Protein AF-A0A368FAD7-F1 (afdb_monomer)

pLDDT: mean 86.1, std 11.93, range [38.19, 97.38]

InterPro domains:
  IPR004493 Leucyl-tRNA synthetase, class Ia, archaeal/eukaryotic cytosolic [PTHR45794] (1-150)
  IPR014729 Rossmann-like alpha/beta/alpha sandwich fold [G3DSA:3.40.50.620] (16-157)

Nearest PDB structures (foldseek):
  6lr6-assembly2_B  TM=9.461E-01  e=7.039E-13  Homo sapiens
  6lr6-assembly1_A  TM=9.571E-01  e=3.723E-12  Homo sapiens
  6kie-assembly1_A  TM=9.593E-01  e=4.232E-12  Homo sapiens
  1wkb-assembly1_A  TM=6.782E-01  e=6.701E-09  Pyrococcus horikoshii
  1wz2-assembly1_A  TM=7.911E-01  e=2.743E-08  Pyrococcus horikoshii OT3

Sequence (157 aa):
MVVGKYAAQKTTEVKKMIQTYPINEGLAKKYVEPEKKVISRSGDECVVALCDQWYVLFEFDFDLNYGEPEWKAEAKKALAQLNTYSDQVRRNFDATIDWLHEHVCSRSYGLGTKLPWDPQYLIESLSDSTIYNAYYTVAHLLQQGSLDGVVGPAGIS

Secondary structure (DSSP, 8-state):
--SGGGTTS-HHHHHHHHHHHHHHTTS-------SS--B-TTSPBP--------B---SSSS---TT-HHHHHHHHHHHHHS--SSHHHHHHHHHHHHH----B-EESSSSSPBPSS-TTSEEPTTTTTSSHHHHHHHHHHHTTT-SS----TT---

Mean predicted aligned error: 8.65 Å

Organism: Ancylostoma caninum (NCBI:txid29170)

Foldseek 3Di:
DPDDPQHPHDCVVCVVVVVVVCVVVVNDDDDDFDPDFDADPVRDTDTDDDDDFDWDDDDPDDDDWLQDPVVLVVVVVVLVVDDQVDPVSSVVSNVCSNVGTTGTQWDQDDDADADPVHRSTHGDDVRVPPPCVVVVVCCCQQAVPDPVTDGHVVNDD

Radius of gyration: 22.76 Å; Cα contacts (8 Å, |Δi|>4): 148; chains: 1; bounding box: 58×34×58 Å

Solvent-accessible surface area (backbone atoms only — not comparable to full-atom values): 9869 Å² total; per-residue (Å²): 72,88,63,73,101,53,44,82,40,59,61,86,74,42,53,62,58,64,54,48,50,37,42,74,71,69,76,43,77,94,80,72,68,63,97,58,95,43,70,45,97,89,68,46,78,62,75,65,77,95,71,95,72,50,54,58,64,65,74,98,62,94,78,38,43,55,55,35,68,70,60,41,49,52,54,50,57,53,52,74,73,52,86,60,95,41,71,69,54,46,52,51,50,54,54,48,52,71,68,38,43,83,47,77,28,50,35,82,76,82,83,70,54,57,38,92,91,48,70,77,27,28,41,31,77,82,62,71,63,74,61,54,73,63,50,62,79,47,39,62,38,40,20,61,77,48,90,88,65,44,74,16,87,67,72,53,127

Structure (mmCIF, N/CA/C/O backbone):
data_AF-A0A368FAD7-F1
#
_entry.id   AF-A0A368FAD7-F1
#
loop_
_atom_site.group_PDB
_atom_site.id
_atom_site.type_symbol
_atom_site.label_atom_id
_atom_site.label_alt_id
_atom_site.label_comp_id
_atom_site.label_asym_id
_atom_site.label_entity_id
_atom_site.label_seq_id
_atom_site.pdbx_PDB_ins_code
_atom_site.Cartn_x
_atom_site.Cartn_y
_atom_site.Cartn_z
_atom_site.occupancy
_atom_site.B_iso_or_equiv
_atom_site.auth_seq_id
_atom_site.auth_comp_id
_atom_site.auth_asym_id
_atom_site.auth_atom_id
_atom_site.pdbx_PDB_model_num
ATOM 1 N N . MET A 1 1 ? -29.307 2.840 25.576 1.00 75.31 1 MET A N 1
ATOM 2 C CA . MET A 1 1 ? -28.723 3.153 26.903 1.00 75.31 1 MET A CA 1
ATOM 3 C C . MET A 1 1 ? -29.828 3.274 27.944 1.00 75.31 1 MET A C 1
ATOM 5 O O . MET A 1 1 ? -30.883 3.796 27.606 1.00 75.31 1 MET A O 1
ATOM 9 N N . VAL A 1 2 ? -29.604 2.805 29.178 1.00 78.19 2 VAL A N 1
ATOM 10 C CA . VAL A 1 2 ? -30.660 2.706 30.217 1.00 78.19 2 VAL A CA 1
ATOM 11 C C . VAL A 1 2 ? -30.483 3.719 31.360 1.00 78.19 2 VAL A C 1
ATOM 13 O O . VAL A 1 2 ? -31.453 4.059 32.024 1.00 78.19 2 VAL A O 1
ATOM 16 N N . VAL A 1 3 ? -29.275 4.249 31.576 1.00 78.56 3 VAL A N 1
ATOM 17 C CA . VAL A 1 3 ? -28.955 5.102 32.735 1.00 78.56 3 VAL A CA 1
ATOM 18 C C . VAL A 1 3 ? -28.077 6.301 32.356 1.00 78.56 3 VAL A C 1
ATOM 20 O O . VAL A 1 3 ? -27.336 6.252 31.373 1.00 78.56 3 VAL A O 1
ATOM 23 N N . GLY A 1 4 ? -28.140 7.363 33.167 1.00 80.00 4 GLY A N 1
ATOM 24 C CA . GLY A 1 4 ? -27.256 8.533 33.092 1.00 80.00 4 GLY A CA 1
ATOM 25 C C . GLY A 1 4 ? -27.570 9.528 31.964 1.00 80.00 4 GLY A C 1
ATOM 26 O O . GLY A 1 4 ? -28.648 9.509 31.375 1.00 80.00 4 GLY A O 1
ATOM 27 N N . LYS A 1 5 ? -26.593 10.396 31.654 1.00 79.31 5 LYS A N 1
ATOM 28 C CA . LYS A 1 5 ? -26.681 11.508 30.676 1.00 79.31 5 LYS A CA 1
ATOM 29 C C . LYS A 1 5 ? -27.117 11.086 29.262 1.00 79.31 5 LYS A C 1
ATOM 31 O O . LYS A 1 5 ? -27.598 11.916 28.501 1.00 79.31 5 LYS A O 1
ATOM 36 N N . TYR A 1 6 ? -26.963 9.809 28.921 1.00 82.69 6 TYR A N 1
ATOM 37 C CA . TYR A 1 6 ? -27.260 9.253 27.599 1.00 82.69 6 TYR A CA 1
ATOM 38 C C . TYR A 1 6 ? -28.469 8.302 27.598 1.00 82.69 6 TYR A C 1
ATOM 40 O O . TYR A 1 6 ? -28.612 7.503 26.674 1.00 82.69 6 TYR A O 1
ATOM 48 N N . ALA A 1 7 ? -29.322 8.324 28.629 1.00 85.31 7 ALA A N 1
ATOM 49 C CA . ALA A 1 7 ? -30.516 7.479 28.699 1.00 85.31 7 ALA A CA 1
ATOM 50 C C . ALA A 1 7 ? -31.422 7.640 27.457 1.00 85.31 7 ALA A C 1
ATOM 52 O O . ALA A 1 7 ? -31.515 8.719 26.878 1.00 85.31 7 ALA A O 1
ATOM 53 N N . ALA A 1 8 ? -32.065 6.545 27.033 1.00 86.19 8 ALA A N 1
ATOM 54 C CA . ALA A 1 8 ? -32.926 6.448 25.843 1.00 86.19 8 ALA A CA 1
ATOM 55 C C . ALA A 1 8 ? -32.249 6.645 24.466 1.00 86.19 8 ALA A C 1
ATOM 57 O O . ALA A 1 8 ? -32.901 6.454 23.442 1.00 86.19 8 ALA A O 1
ATOM 58 N N . GLN A 1 9 ? -30.944 6.926 24.403 1.00 85.88 9 GLN A N 1
ATOM 59 C CA . GLN A 1 9 ? -30.210 7.025 23.133 1.00 85.88 9 GLN A CA 1
ATOM 60 C C . GLN A 1 9 ? -29.702 5.657 22.641 1.00 85.88 9 GLN A C 1
ATOM 62 O O . GLN A 1 9 ? -29.458 4.732 23.439 1.00 85.88 9 GLN A O 1
ATOM 67 N N . LYS A 1 10 ? -29.527 5.517 21.317 1.00 88.31 10 LYS A N 1
ATOM 68 C CA . LYS A 1 10 ? -29.000 4.293 20.693 1.00 88.31 10 LYS A CA 1
ATOM 69 C C . LYS A 1 10 ? -27.506 4.149 20.962 1.00 88.31 10 LYS A C 1
ATOM 71 O O . LYS A 1 10 ? -26.737 5.095 20.825 1.00 88.31 10 LYS A O 1
ATOM 76 N N . THR A 1 11 ? -27.070 2.929 21.275 1.00 85.00 11 THR A N 1
ATOM 77 C CA . THR A 1 11 ? -25.660 2.629 21.580 1.00 85.00 11 THR A CA 1
ATOM 78 C C . THR A 1 11 ? -24.713 3.028 20.444 1.00 85.00 11 THR A C 1
ATOM 80 O O . THR A 1 11 ? -23.622 3.520 20.709 1.00 85.00 11 THR A O 1
ATOM 83 N N . THR A 1 12 ? -25.128 2.873 19.184 1.00 85.56 12 THR A N 1
ATOM 84 C CA . THR A 1 12 ? -24.345 3.262 17.998 1.00 85.56 12 THR A CA 1
ATOM 85 C C . THR A 1 12 ? -24.050 4.759 17.932 1.00 85.56 12 THR A C 1
ATOM 87 O O . THR A 1 12 ? -22.976 5.141 17.481 1.00 85.56 12 THR A O 1
ATOM 90 N N . GLU A 1 13 ? -24.970 5.596 18.412 1.00 82.62 13 GLU A N 1
ATOM 91 C CA . GLU A 1 13 ? -24.833 7.058 18.417 1.00 82.62 13 GLU A CA 1
ATOM 92 C C . GLU A 1 13 ? -23.945 7.517 19.579 1.00 82.62 13 GLU A C 1
ATOM 94 O O . GLU A 1 13 ? -23.102 8.398 19.426 1.00 82.62 13 GLU A O 1
ATOM 99 N N . VAL A 1 14 ? -24.078 6.873 20.743 1.00 86.12 14 VAL A N 1
ATOM 100 C CA . VAL A 1 14 ? -23.418 7.329 21.975 1.00 86.12 14 VAL A CA 1
ATOM 101 C C . VAL A 1 14 ? -22.057 6.713 22.246 1.00 86.12 14 VAL A C 1
ATOM 103 O O . VAL A 1 14 ? -21.306 7.260 23.048 1.00 86.12 14 VAL A O 1
ATOM 106 N N . LYS A 1 15 ? -21.703 5.594 21.601 1.00 85.81 15 LYS A N 1
ATOM 107 C CA . LYS A 1 15 ? -20.459 4.862 21.893 1.00 85.81 15 LYS A CA 1
ATOM 108 C C . LYS A 1 15 ? -19.220 5.752 21.764 1.00 85.81 15 LYS A C 1
ATOM 110 O O . LYS A 1 15 ? -18.375 5.736 22.653 1.00 85.81 15 LYS A O 1
ATOM 115 N N . LYS A 1 16 ? -19.140 6.557 20.697 1.00 84.75 16 LYS A N 1
ATOM 116 C CA . LYS A 1 16 ? -18.039 7.517 20.504 1.00 84.75 16 LYS A CA 1
ATOM 117 C C . LYS A 1 16 ? -18.068 8.619 21.567 1.00 84.75 16 LYS A C 1
ATOM 119 O O . LYS A 1 16 ? -17.053 8.861 22.200 1.00 84.75 16 LYS A O 1
ATOM 124 N N . MET A 1 17 ? -19.233 9.211 21.842 1.00 84.38 17 MET A N 1
ATOM 125 C CA . MET A 1 17 ? -19.374 10.271 22.855 1.00 84.38 17 MET A CA 1
ATOM 126 C C . MET A 1 17 ? -18.966 9.807 24.265 1.00 84.38 17 MET A C 1
ATOM 128 O O . MET A 1 17 ? -18.279 10.528 24.986 1.00 84.38 17 MET A O 1
ATOM 132 N N . ILE A 1 18 ? -19.347 8.583 24.642 1.00 86.25 18 ILE A N 1
ATOM 133 C CA . ILE A 1 18 ? -18.990 7.961 25.925 1.00 86.25 18 ILE A CA 1
ATOM 134 C C . ILE A 1 18 ? -17.500 7.623 25.991 1.00 86.25 18 ILE A C 1
ATOM 136 O O . ILE A 1 18 ? -16.936 7.669 27.076 1.00 86.25 18 ILE A O 1
ATOM 140 N N . GLN A 1 19 ? -16.855 7.303 24.867 1.00 85.62 19 GLN A N 1
ATOM 141 C CA . GLN A 1 19 ? -15.408 7.090 24.814 1.00 85.62 19 GLN A CA 1
ATOM 142 C C . GLN A 1 19 ? -14.637 8.411 24.940 1.00 85.62 19 GLN A C 1
ATOM 144 O O . GLN A 1 19 ? -13.653 8.477 25.670 1.00 85.62 19 GLN A O 1
ATOM 149 N N . THR A 1 20 ? -15.077 9.465 24.248 1.00 87.75 20 THR A N 1
ATOM 150 C CA . THR A 1 20 ? -14.375 10.755 24.210 1.00 87.75 20 THR A CA 1
ATOM 151 C C . THR A 1 20 ? -14.474 11.516 25.531 1.00 87.75 20 THR A C 1
ATOM 153 O O . THR A 1 20 ? -13.495 12.124 25.949 1.00 87.75 20 THR A O 1
ATOM 156 N N . TYR A 1 21 ? -15.617 11.454 26.225 1.00 87.94 21 TYR A N 1
ATOM 157 C CA . TYR A 1 21 ? -15.817 12.140 27.509 1.00 87.94 21 TYR A CA 1
ATOM 158 C C . TYR A 1 21 ? -14.730 11.835 28.565 1.00 87.94 21 TYR A C 1
ATOM 160 O O . TYR A 1 21 ? -14.057 12.769 28.996 1.00 87.94 21 TYR A O 1
ATOM 168 N N . PRO A 1 22 ? -14.483 10.573 28.966 1.00 87.69 22 PRO A N 1
ATOM 169 C CA . PRO A 1 22 ? -13.470 10.263 29.966 1.00 87.69 22 PRO A CA 1
ATOM 170 C C . PRO A 1 22 ? -12.046 10.501 29.451 1.00 87.69 22 PRO A C 1
ATOM 172 O O . PRO A 1 22 ? -11.166 10.766 30.259 1.00 87.69 22 PRO A O 1
ATOM 175 N N . ILE A 1 23 ? -11.801 10.443 28.135 1.00 89.88 23 ILE A N 1
ATOM 176 C CA . ILE A 1 23 ? -10.495 10.811 27.565 1.00 89.88 23 ILE A CA 1
ATOM 177 C C . ILE A 1 23 ? -10.230 12.310 27.765 1.00 89.88 23 ILE A C 1
ATOM 179 O O . ILE A 1 23 ? -9.152 12.679 28.222 1.00 89.88 23 ILE A O 1
ATOM 183 N N . ASN A 1 24 ? -11.219 13.163 27.486 1.00 90.44 24 ASN A N 1
ATOM 184 C CA . ASN A 1 24 ? -11.092 14.617 27.625 1.00 90.44 24 ASN A CA 1
ATOM 185 C C . ASN A 1 24 ? -10.963 15.065 29.089 1.00 90.44 24 ASN A C 1
ATOM 187 O O . ASN A 1 24 ? -10.225 15.999 29.377 1.00 90.44 24 ASN A O 1
ATOM 191 N N . GLU A 1 25 ? -11.645 14.383 30.011 1.00 92.00 25 GLU A N 1
ATOM 192 C CA . GLU A 1 25 ? -11.561 14.638 31.459 1.00 92.00 25 GLU A CA 1
ATOM 193 C C . GLU A 1 25 ? -10.308 14.013 32.111 1.00 92.00 25 GLU A C 1
ATOM 195 O O . GLU A 1 25 ? -10.135 14.077 33.325 1.00 92.00 25 GLU A O 1
ATOM 200 N N . GLY A 1 26 ? -9.439 13.350 31.336 1.00 90.56 26 GLY A N 1
ATOM 201 C CA . GLY A 1 26 ? -8.244 12.673 31.854 1.00 90.56 26 GLY A CA 1
ATOM 202 C C . GLY A 1 26 ? -8.526 11.411 32.684 1.00 90.56 26 GLY A C 1
ATOM 203 O O . GLY A 1 26 ? -7.619 10.874 33.316 1.00 90.56 26 GLY A O 1
ATOM 204 N N . LEU A 1 27 ? -9.767 10.916 32.670 1.00 91.81 27 LEU A N 1
ATOM 205 C CA . LEU A 1 27 ? -10.227 9.717 33.381 1.00 91.81 27 LEU A CA 1
ATOM 206 C C . LEU A 1 27 ? -9.933 8.414 32.620 1.00 91.81 27 LEU A C 1
ATOM 208 O O . LEU A 1 27 ? -9.981 7.333 33.202 1.00 91.81 27 LEU A O 1
ATOM 212 N N . ALA A 1 28 ? -9.650 8.496 31.320 1.00 91.75 28 ALA A N 1
ATOM 213 C CA . ALA A 1 28 ? -9.291 7.362 30.477 1.00 91.75 28 ALA A CA 1
ATOM 214 C C . ALA A 1 28 ? -8.179 7.731 29.491 1.00 91.75 28 ALA A C 1
ATOM 216 O O . ALA A 1 28 ? -7.994 8.891 29.132 1.00 91.75 28 ALA A O 1
ATOM 217 N N . LYS A 1 29 ? -7.460 6.718 28.999 1.00 90.81 29 LYS A N 1
ATOM 218 C CA . LYS A 1 29 ? -6.498 6.858 27.901 1.00 90.81 29 LYS A CA 1
ATOM 219 C C . LYS A 1 29 ? -6.824 5.875 26.786 1.00 90.81 29 LYS A C 1
ATOM 221 O O . LYS A 1 29 ? -7.329 4.783 27.039 1.00 90.81 29 LYS A O 1
ATOM 226 N N . LYS A 1 30 ? -6.525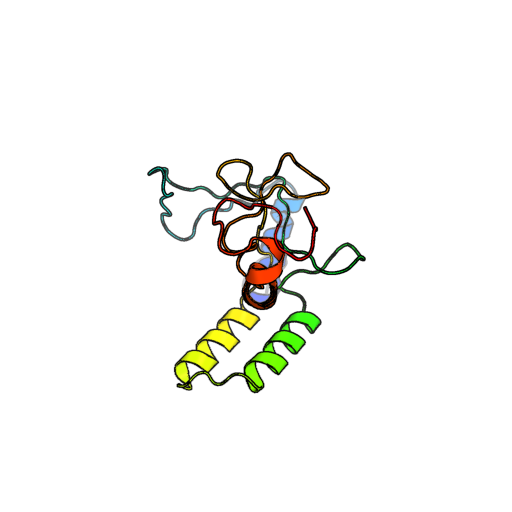 6.268 25.547 1.00 89.50 30 LYS A N 1
ATOM 227 C CA . LYS A 1 30 ? -6.614 5.369 24.396 1.00 89.50 30 LYS A CA 1
ATOM 228 C C . LYS A 1 30 ? -5.455 4.376 24.466 1.00 89.50 30 LYS A C 1
ATOM 230 O O . LYS A 1 30 ? -4.298 4.782 24.490 1.00 89.50 30 LYS A O 1
ATOM 235 N N . TYR A 1 31 ? -5.789 3.096 24.489 1.00 90.88 31 TYR A N 1
ATOM 236 C CA . TYR A 1 31 ? -4.852 1.990 24.351 1.00 90.88 31 TYR A CA 1
ATOM 237 C C . TYR A 1 31 ? -5.159 1.267 23.042 1.00 90.88 31 TYR A C 1
ATOM 239 O O . TYR A 1 31 ? -6.327 1.152 22.658 1.00 90.88 31 TYR A O 1
ATOM 247 N N . VAL A 1 32 ? -4.113 0.855 22.333 1.00 91.56 32 VAL A N 1
ATOM 248 C CA . VAL A 1 32 ? -4.218 0.174 21.044 1.00 91.56 32 VAL A CA 1
ATOM 249 C C . VAL A 1 32 ? -3.269 -1.013 21.073 1.00 91.56 32 VAL A C 1
ATOM 251 O O . VAL A 1 32 ? -2.120 -0.871 21.483 1.00 91.56 32 VAL A O 1
ATOM 254 N N . GLU A 1 33 ? -3.755 -2.167 20.632 1.00 91.94 33 GLU A N 1
ATOM 255 C CA . GLU A 1 33 ? -2.995 -3.411 20.558 1.00 91.94 33 GLU A CA 1
ATOM 256 C C . GLU A 1 33 ? -3.317 -4.158 19.259 1.00 91.94 33 GLU A C 1
ATOM 258 O O . GLU A 1 33 ? -4.367 -3.905 18.654 1.00 91.94 33 GLU A O 1
ATOM 263 N N . PRO A 1 34 ? -2.433 -5.059 18.802 1.00 90.31 34 PRO A N 1
ATOM 264 C CA . PRO A 1 34 ? -2.734 -5.921 17.668 1.00 90.31 34 PRO A CA 1
ATOM 265 C C . PRO A 1 34 ? -3.954 -6.804 17.965 1.00 90.31 34 PRO A C 1
ATOM 267 O O . PRO A 1 34 ? -4.032 -7.415 19.026 1.00 90.31 34 PRO A O 1
ATOM 270 N N . GLU A 1 35 ? -4.884 -6.934 17.012 1.00 88.25 35 GLU A N 1
ATOM 271 C CA . GLU A 1 35 ? -6.075 -7.794 17.172 1.00 88.25 35 GLU A CA 1
ATOM 272 C C . GLU A 1 35 ? -5.699 -9.265 17.430 1.00 88.25 35 GLU A C 1
ATOM 274 O O . GLU A 1 35 ? -6.411 -10.011 18.102 1.00 88.25 35 GLU A O 1
ATOM 279 N N . LYS A 1 36 ? -4.565 -9.694 16.872 1.00 91.19 36 LYS A N 1
ATOM 280 C CA . LYS A 1 36 ? -3.991 -11.031 17.019 1.00 91.19 36 LYS A CA 1
ATOM 281 C C . LYS A 1 36 ? -2.484 -10.905 17.167 1.00 91.19 36 LYS A C 1
ATOM 283 O O . LYS A 1 36 ? -1.902 -9.914 16.736 1.00 91.19 36 LYS A O 1
ATOM 288 N N . LYS A 1 37 ? -1.842 -11.939 17.711 1.00 92.94 37 LYS A N 1
ATOM 289 C CA . LYS A 1 37 ? -0.380 -12.017 17.782 1.00 92.94 37 LYS A CA 1
ATOM 290 C C . LYS A 1 37 ? 0.230 -11.910 16.381 1.00 92.94 37 LYS A C 1
ATOM 292 O O . LYS A 1 37 ? -0.045 -12.746 15.521 1.00 92.94 37 LYS A O 1
ATOM 297 N N . VAL A 1 38 ? 1.068 -10.896 16.180 1.00 91.94 38 VAL A N 1
ATOM 298 C CA . VAL A 1 38 ? 1.817 -10.662 14.940 1.00 91.94 38 VAL A CA 1
ATOM 299 C C . VAL A 1 38 ? 3.296 -10.875 15.238 1.00 91.94 38 VAL A C 1
ATOM 301 O O . VAL A 1 38 ? 3.823 -10.300 16.185 1.00 91.94 38 VAL A O 1
ATOM 304 N N . ILE A 1 39 ? 3.954 -11.719 14.447 1.00 94.06 39 ILE A N 1
ATOM 305 C CA . ILE A 1 39 ? 5.390 -11.994 14.560 1.00 94.06 39 ILE A CA 1
ATOM 306 C C . ILE A 1 39 ? 6.101 -11.389 13.353 1.00 94.06 39 ILE A C 1
ATOM 308 O O . ILE A 1 39 ? 5.690 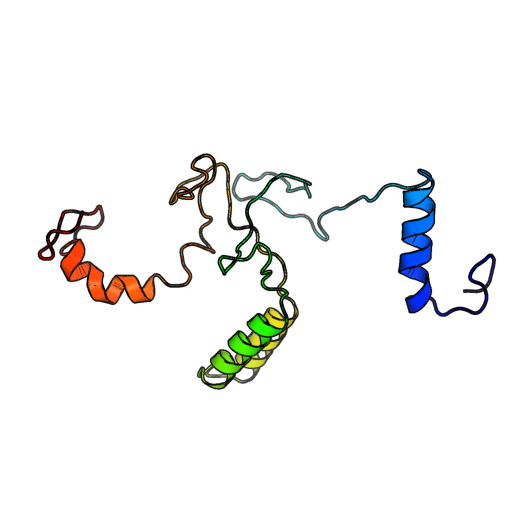-11.607 12.211 1.00 94.06 39 ILE A O 1
ATOM 312 N N . SER A 1 40 ? 7.158 -10.625 13.608 1.00 90.25 40 SER A N 1
ATOM 313 C CA . SER A 1 40 ? 7.990 -10.013 12.580 1.00 90.25 40 SER A CA 1
ATOM 314 C C . SER A 1 40 ? 8.878 -11.054 11.885 1.00 90.25 40 SER A C 1
ATOM 316 O O . SER A 1 40 ? 9.060 -12.181 12.347 1.00 90.25 40 SER A O 1
ATOM 318 N N . ARG A 1 41 ? 9.530 -10.652 10.789 1.00 87.56 41 ARG A N 1
ATOM 319 C CA . ARG A 1 41 ? 10.523 -11.502 10.114 1.00 87.56 41 ARG A CA 1
ATOM 320 C C . ARG A 1 41 ? 11.769 -11.779 10.972 1.00 87.56 41 ARG A C 1
ATOM 322 O O . ARG A 1 41 ? 12.419 -12.795 10.751 1.00 87.56 41 ARG A O 1
ATOM 329 N N . SER A 1 42 ? 12.102 -10.904 11.926 1.00 89.81 42 SER A N 1
ATOM 330 C CA . SER A 1 42 ? 13.198 -11.117 12.886 1.00 89.81 42 SER A CA 1
ATOM 331 C C . SER A 1 42 ? 12.822 -12.071 14.025 1.00 89.81 42 SER A C 1
ATOM 333 O O . SER A 1 42 ? 13.702 -12.479 14.774 1.00 89.81 42 SER A O 1
ATOM 335 N N . GLY A 1 43 ? 11.548 -12.471 14.131 1.00 90.69 43 GLY A N 1
ATOM 336 C CA . GLY A 1 43 ? 11.039 -13.317 15.214 1.00 90.69 43 GLY A CA 1
ATOM 337 C C . GLY A 1 43 ? 10.488 -12.535 16.409 1.00 90.69 43 GLY A C 1
ATOM 338 O O . GLY A 1 43 ? 10.058 -13.150 17.383 1.00 90.69 43 GLY A O 1
ATOM 339 N N . ASP A 1 44 ? 10.456 -11.204 16.328 1.00 91.75 44 ASP A N 1
ATOM 340 C CA . ASP A 1 44 ? 9.956 -10.340 17.398 1.00 91.75 44 ASP A CA 1
ATOM 341 C C . ASP A 1 44 ? 8.425 -10.273 17.390 1.00 91.75 44 ASP A C 1
ATOM 343 O O . ASP A 1 44 ? 7.788 -10.262 16.333 1.00 91.75 44 ASP A O 1
ATOM 347 N N . GLU A 1 45 ? 7.817 -10.192 18.572 1.00 94.25 45 GLU A N 1
ATOM 348 C CA . GLU A 1 45 ? 6.380 -9.950 18.704 1.00 94.25 45 GLU A CA 1
ATOM 349 C C . GLU A 1 45 ? 6.073 -8.468 18.468 1.00 94.25 45 GLU A C 1
ATOM 351 O O . GLU A 1 45 ? 6.590 -7.589 19.158 1.00 94.25 45 GLU A O 1
ATOM 356 N N . CYS A 1 46 ? 5.254 -8.184 17.457 1.00 92.69 46 CYS A N 1
ATOM 357 C CA . CYS A 1 46 ? 4.930 -6.820 17.072 1.00 92.69 46 CYS A CA 1
ATOM 358 C C . CYS A 1 46 ? 3.950 -6.175 18.057 1.00 92.69 46 CYS A C 1
ATOM 360 O O . CYS A 1 46 ? 3.021 -6.811 18.552 1.00 92.69 46 CYS A O 1
ATOM 362 N N . VAL A 1 47 ? 4.120 -4.870 18.257 1.00 92.62 47 VAL A N 1
ATOM 363 C CA . VAL A 1 47 ? 3.238 -4.012 19.055 1.00 92.62 47 VAL A CA 1
ATOM 364 C C . VAL A 1 47 ? 2.734 -2.851 18.201 1.00 92.62 47 VAL A C 1
ATOM 366 O O . VAL A 1 47 ? 3.328 -2.528 17.172 1.00 92.62 47 VAL A O 1
ATOM 369 N N . VAL A 1 48 ? 1.648 -2.206 18.625 1.00 89.81 48 VAL A N 1
ATOM 370 C CA . VAL A 1 48 ? 1.193 -0.959 17.997 1.00 89.81 48 VAL A CA 1
ATOM 371 C C . VAL A 1 48 ? 1.956 0.203 18.620 1.00 89.81 48 VAL A C 1
ATOM 373 O O . VAL A 1 48 ? 1.959 0.363 19.839 1.00 89.81 48 VAL A O 1
ATOM 376 N N . ALA A 1 49 ? 2.590 1.018 17.783 1.00 87.38 49 ALA A N 1
ATOM 377 C CA . ALA A 1 49 ? 3.332 2.195 18.209 1.00 87.38 49 ALA A CA 1
ATOM 378 C C . ALA A 1 49 ? 2.783 3.448 17.519 1.00 87.38 49 ALA A C 1
ATOM 380 O O . ALA A 1 49 ? 2.393 3.404 16.354 1.00 87.38 49 ALA A O 1
ATOM 381 N N . LEU A 1 50 ? 2.751 4.560 18.254 1.00 86.06 50 LEU A N 1
ATOM 382 C CA . LEU A 1 50 ? 2.496 5.883 17.695 1.00 86.06 50 LEU A CA 1
ATOM 383 C C . LEU A 1 50 ? 3.855 6.518 17.394 1.00 86.06 50 LEU A C 1
ATOM 385 O O . LEU A 1 50 ? 4.553 6.937 18.316 1.00 86.06 50 LEU A O 1
ATOM 389 N N . CYS A 1 51 ? 4.238 6.524 16.121 1.00 84.06 51 CYS A N 1
ATOM 390 C CA . CYS A 1 51 ? 5.537 6.997 15.653 1.00 84.06 51 CYS A CA 1
ATOM 391 C C . CYS A 1 51 ? 5.363 7.942 14.466 1.00 84.06 51 CYS A C 1
ATOM 393 O O . CYS A 1 51 ? 4.403 7.807 13.706 1.00 84.06 51 CYS A O 1
ATOM 395 N N . ASP A 1 52 ? 6.329 8.839 14.281 1.00 81.94 52 ASP A N 1
ATOM 396 C CA . ASP A 1 52 ? 6.416 9.662 13.077 1.00 81.94 52 ASP A CA 1
ATOM 397 C C . ASP A 1 52 ? 6.767 8.767 11.884 1.00 81.94 52 ASP A C 1
ATOM 399 O O . ASP A 1 52 ? 7.753 8.026 11.915 1.00 81.94 52 ASP A O 1
ATOM 403 N N . GLN A 1 53 ? 5.918 8.784 10.858 1.00 78.38 53 GLN A N 1
ATOM 404 C CA . GLN A 1 53 ? 6.052 7.957 9.662 1.00 78.38 53 GLN A CA 1
ATOM 405 C C . GLN A 1 53 ? 5.503 8.705 8.449 1.00 78.38 53 GLN A C 1
ATOM 407 O O . GLN A 1 53 ? 4.536 9.458 8.565 1.00 78.38 53 GLN A O 1
ATOM 412 N N . TRP A 1 54 ? 6.102 8.467 7.282 1.00 81.19 54 TRP A N 1
ATOM 413 C CA . TRP A 1 54 ? 5.523 8.880 6.012 1.00 81.19 54 TRP A CA 1
ATOM 414 C C . TRP A 1 54 ? 4.525 7.831 5.528 1.00 81.19 54 TRP A C 1
ATOM 416 O O . TRP A 1 54 ? 4.768 6.618 5.572 1.00 81.19 54 TRP A O 1
ATOM 426 N N . TYR A 1 55 ? 3.406 8.330 5.029 1.00 76.44 55 TYR A N 1
ATOM 427 C CA . TYR A 1 55 ? 2.344 7.552 4.412 1.00 76.44 55 TYR A CA 1
ATOM 428 C C . TYR A 1 55 ? 2.360 7.822 2.908 1.00 76.44 55 TYR A C 1
ATOM 430 O O . TYR A 1 55 ? 2.899 8.838 2.462 1.00 76.44 55 TYR A O 1
ATOM 438 N N . VAL A 1 56 ? 1.804 6.912 2.109 1.00 62.38 56 VAL A N 1
ATOM 439 C CA . VAL A 1 56 ? 1.586 7.211 0.687 1.00 62.38 56 VAL A CA 1
ATOM 440 C C . VAL A 1 56 ? 0.597 8.373 0.598 1.00 62.38 56 VAL A C 1
ATOM 442 O O . VAL A 1 56 ? -0.545 8.226 1.022 1.00 62.38 56 VAL A O 1
ATOM 445 N N . LEU A 1 57 ? 1.061 9.499 0.053 1.00 54.38 57 LEU A N 1
ATOM 446 C CA . LEU A 1 57 ? 0.288 10.701 -0.256 1.00 54.38 57 LEU A CA 1
ATOM 447 C C . LEU A 1 57 ? 0.500 11.023 -1.742 1.00 54.38 57 LEU A C 1
ATOM 449 O O . LEU A 1 57 ? 1.623 10.894 -2.236 1.00 54.38 57 LEU A O 1
ATOM 453 N N . PHE A 1 58 ? -0.546 11.432 -2.461 1.00 44.19 58 PHE A N 1
ATOM 454 C CA . PHE A 1 58 ? -0.439 11.892 -3.851 1.00 44.19 58 PHE A CA 1
ATOM 455 C C . PHE A 1 58 ? -1.097 13.270 -4.015 1.00 44.19 58 PHE A C 1
ATOM 457 O O . PHE A 1 58 ? -2.180 13.490 -3.496 1.00 44.19 58 PHE A O 1
ATOM 464 N N . GLU A 1 59 ? -0.428 14.134 -4.787 1.00 38.19 59 GLU A N 1
ATOM 465 C CA . GLU A 1 59 ? -0.644 15.577 -5.025 1.00 38.19 59 GLU A CA 1
ATOM 466 C C . GLU A 1 59 ? 0.059 16.576 -4.085 1.00 38.19 59 GLU A C 1
ATOM 468 O O . GLU A 1 59 ? 0.394 16.303 -2.938 1.00 38.19 59 GLU A O 1
ATOM 473 N N . PHE A 1 60 ? 0.344 17.748 -4.671 1.00 44.31 60 PHE A N 1
ATOM 474 C CA . PHE A 1 60 ? 1.071 18.901 -4.120 1.00 44.31 60 PHE A CA 1
ATOM 475 C C . PHE A 1 60 ? 0.305 19.634 -2.998 1.00 44.31 60 PHE A C 1
ATOM 477 O O . PHE A 1 60 ? 0.845 20.579 -2.425 1.00 44.31 60 PHE A O 1
ATOM 484 N N . ASP A 1 61 ? -0.912 19.186 -2.675 1.00 39.09 61 ASP A N 1
ATOM 485 C CA . ASP A 1 61 ? -1.717 19.638 -1.542 1.00 39.09 61 ASP A CA 1
ATOM 486 C C . ASP A 1 61 ? -1.832 18.510 -0.502 1.00 39.09 61 ASP A C 1
ATOM 488 O O . ASP A 1 61 ? -2.602 17.567 -0.631 1.00 39.09 61 ASP A O 1
ATOM 492 N N . PHE A 1 62 ? -0.962 18.647 0.495 1.00 40.81 62 PHE A N 1
ATOM 493 C CA . PHE A 1 62 ? -0.815 18.083 1.843 1.00 40.81 62 PHE A CA 1
ATOM 494 C C . PHE A 1 62 ? -1.671 16.923 2.411 1.00 40.81 62 PHE A C 1
ATOM 496 O O . PHE A 1 62 ? -1.252 16.422 3.442 1.00 40.81 62 PHE A O 1
ATOM 503 N N . ASP A 1 63 ? -2.761 16.413 1.837 1.00 41.38 63 ASP A N 1
ATOM 504 C CA . ASP A 1 63 ? -3.545 15.340 2.482 1.00 41.38 63 ASP A CA 1
ATOM 505 C C . ASP A 1 63 ? -4.301 14.463 1.462 1.00 41.38 63 ASP A C 1
ATOM 507 O O . ASP A 1 63 ? -5.418 14.783 1.063 1.00 41.38 63 ASP A O 1
ATOM 511 N N . LEU A 1 64 ? -3.730 13.317 1.055 1.00 50.28 64 LEU A N 1
ATOM 512 C CA . LEU A 1 64 ? -4.459 12.301 0.279 1.00 50.28 64 LEU A CA 1
ATOM 513 C C . LEU A 1 64 ? -4.137 10.886 0.768 1.00 50.28 64 LEU A C 1
ATOM 515 O O . LEU A 1 64 ? -3.076 10.320 0.532 1.00 50.28 64 LEU A O 1
ATOM 519 N N . ASN A 1 65 ? -5.100 10.330 1.485 1.00 59.53 65 ASN A N 1
ATOM 520 C CA . ASN A 1 65 ? -5.129 9.007 2.086 1.00 59.53 65 ASN A CA 1
ATOM 521 C C . ASN A 1 65 ? -5.691 8.000 1.059 1.00 59.53 65 ASN A C 1
ATOM 523 O O . ASN A 1 65 ? -6.620 8.347 0.335 1.00 59.53 65 ASN A O 1
ATOM 527 N N . TYR A 1 66 ? -5.259 6.729 1.007 1.00 62.53 66 TYR A N 1
ATOM 528 C CA . TYR A 1 66 ? -6.012 5.720 0.224 1.00 62.53 66 TYR A CA 1
ATOM 529 C C . TYR A 1 66 ? -7.480 5.599 0.688 1.00 62.53 66 TYR A C 1
ATOM 531 O O . TYR A 1 66 ? -8.310 5.031 -0.019 1.00 62.53 66 TYR A O 1
ATOM 539 N N . GLY A 1 67 ? -7.801 6.150 1.862 1.00 67.31 67 GLY A N 1
ATOM 540 C CA . GLY A 1 67 ? -9.139 6.402 2.380 1.00 67.31 67 GLY A CA 1
ATOM 541 C C . GLY A 1 67 ? -9.981 7.434 1.613 1.00 67.31 67 GLY A C 1
ATOM 542 O O . GLY A 1 67 ? -11.196 7.434 1.812 1.00 67.31 67 GLY A O 1
ATOM 543 N N . GLU A 1 68 ? -9.389 8.269 0.753 1.00 79.00 68 GLU A N 1
ATOM 544 C CA . GLU A 1 68 ? -10.076 9.379 0.087 1.00 79.00 68 GLU A CA 1
ATOM 545 C C . GLU A 1 68 ? -11.152 8.899 -0.900 1.00 79.00 68 GLU A C 1
ATOM 547 O O . GLU A 1 68 ? -10.869 8.075 -1.782 1.00 79.00 68 GLU A O 1
ATOM 552 N N . PRO A 1 69 ? -12.395 9.411 -0.802 1.00 84.94 69 PRO A N 1
ATOM 553 C CA . PRO A 1 69 ? -13.500 8.947 -1.637 1.00 84.94 69 PRO A CA 1
ATOM 554 C C . PRO A 1 69 ? -13.259 9.123 -3.139 1.00 84.94 69 PRO A C 1
ATOM 556 O O . PRO A 1 69 ? -13.647 8.257 -3.925 1.00 84.94 69 PRO A O 1
ATOM 559 N N . GLU A 1 70 ? -12.620 10.224 -3.541 1.00 87.94 70 GLU A N 1
ATOM 560 C CA . GLU A 1 70 ? -12.346 10.534 -4.949 1.00 87.94 70 GLU A CA 1
ATOM 561 C C . GLU A 1 70 ? -11.346 9.541 -5.548 1.00 87.94 70 GLU A C 1
ATOM 563 O O . GLU A 1 70 ? -11.588 8.970 -6.613 1.00 87.94 70 GLU A O 1
ATOM 568 N N . TRP A 1 71 ? -10.277 9.231 -4.811 1.00 84.44 71 TRP A N 1
ATOM 569 C CA . TRP A 1 71 ? -9.279 8.256 -5.241 1.00 84.44 71 TRP A CA 1
ATOM 570 C C . TRP A 1 71 ? -9.848 6.838 -5.310 1.00 84.44 71 TRP A C 1
ATOM 572 O O . TRP A 1 71 ? -9.644 6.120 -6.292 1.00 84.44 71 TRP A O 1
ATOM 582 N N . LYS A 1 72 ? -10.639 6.441 -4.305 1.00 89.44 72 LYS A N 1
ATOM 583 C CA . LYS A 1 72 ? -11.357 5.158 -4.333 1.00 89.44 72 LYS A CA 1
ATOM 584 C C . LYS A 1 72 ? -12.288 5.061 -5.539 1.00 89.44 72 LYS A C 1
ATOM 586 O O . LYS A 1 72 ? -12.411 3.984 -6.123 1.00 89.44 72 LYS A O 1
ATOM 591 N N . ALA A 1 73 ? -12.926 6.162 -5.939 1.00 92.12 73 ALA A N 1
ATOM 592 C CA . ALA A 1 73 ? -13.774 6.187 -7.124 1.00 92.12 73 ALA A CA 1
ATOM 593 C C . ALA A 1 73 ? -12.967 5.955 -8.414 1.00 92.12 73 ALA A C 1
ATOM 595 O O . ALA A 1 73 ? -13.382 5.141 -9.241 1.00 92.12 73 ALA A O 1
ATOM 596 N N . GLU A 1 74 ? -11.803 6.592 -8.573 1.00 93.69 74 GLU A N 1
ATOM 597 C CA . GLU A 1 74 ? -10.912 6.352 -9.719 1.00 93.69 74 GLU A CA 1
ATOM 598 C C . GLU A 1 74 ? -10.366 4.916 -9.742 1.00 93.69 74 GLU A C 1
ATOM 600 O O . GLU A 1 74 ? -10.416 4.244 -10.776 1.00 93.69 74 GLU A O 1
ATOM 605 N N . ALA A 1 75 ? -9.953 4.381 -8.590 1.00 93.62 75 ALA A N 1
ATOM 606 C CA . ALA A 1 75 ? -9.525 2.988 -8.473 1.00 93.62 75 ALA A CA 1
ATOM 607 C C . ALA A 1 75 ? -10.640 2.006 -8.881 1.00 93.62 75 ALA A C 1
ATOM 609 O O . ALA A 1 75 ? -10.390 1.040 -9.607 1.00 93.62 75 ALA A O 1
ATOM 610 N N . LYS A 1 76 ? -11.895 2.274 -8.492 1.00 94.88 76 LYS A N 1
ATOM 611 C CA . LYS A 1 76 ? -13.057 1.472 -8.912 1.00 94.88 76 LYS A CA 1
ATOM 612 C C . LYS A 1 76 ? -13.354 1.595 -10.407 1.00 94.88 76 LYS A C 1
ATOM 614 O O . LYS A 1 76 ? -13.707 0.594 -11.034 1.00 94.88 76 LYS A O 1
ATOM 619 N N . LYS A 1 77 ? -13.169 2.775 -11.013 1.00 96.69 77 LYS A N 1
ATOM 620 C CA . LYS A 1 77 ? -13.276 2.949 -12.476 1.00 96.69 77 LYS A CA 1
ATOM 621 C C . LYS A 1 77 ? -12.232 2.114 -13.218 1.00 96.69 77 LYS A C 1
ATOM 623 O O . LYS A 1 77 ? -12.570 1.483 -14.220 1.00 96.69 77 LYS A O 1
ATOM 628 N N . ALA A 1 78 ? -10.996 2.069 -12.722 1.00 96.44 78 ALA A N 1
ATOM 629 C CA . ALA A 1 78 ? -9.948 1.219 -13.282 1.00 96.44 78 ALA A CA 1
ATOM 630 C C . ALA A 1 78 ? -10.269 -0.276 -13.098 1.00 96.44 78 ALA A C 1
ATOM 632 O O . ALA A 1 78 ? -10.185 -1.052 -14.052 1.00 96.44 78 ALA A O 1
ATOM 633 N N . LEU A 1 79 ? -10.729 -0.682 -11.906 1.00 96.12 79 LEU A N 1
ATOM 634 C CA . LEU A 1 79 ? -11.145 -2.061 -11.630 1.00 96.12 79 LEU A CA 1
ATOM 635 C C . LEU A 1 79 ? -12.280 -2.514 -12.559 1.00 96.12 79 LEU A C 1
ATOM 637 O O . LEU A 1 79 ? -12.273 -3.657 -13.016 1.00 96.12 79 LEU A O 1
ATOM 641 N N . ALA A 1 80 ? -13.232 -1.638 -12.889 1.00 96.19 80 ALA A N 1
ATOM 642 C CA . ALA A 1 80 ? -14.323 -1.949 -13.815 1.00 96.19 80 ALA A CA 1
ATOM 643 C C . ALA A 1 80 ? -13.825 -2.361 -15.215 1.00 96.19 80 ALA A C 1
ATOM 645 O O . ALA A 1 80 ? -14.464 -3.182 -15.870 1.00 96.19 80 ALA A O 1
ATOM 646 N N . GLN A 1 81 ? -12.670 -1.847 -15.646 1.00 97.38 81 GLN A N 1
ATOM 647 C CA . GLN A 1 81 ? -12.049 -2.168 -16.937 1.00 97.38 81 GLN A CA 1
ATOM 648 C C . GLN A 1 81 ? -11.100 -3.375 -16.862 1.00 97.38 81 GLN A C 1
ATOM 650 O O . GLN A 1 81 ? -10.794 -3.993 -17.880 1.00 97.38 81 GLN A O 1
ATOM 655 N N . LEU A 1 82 ? -10.635 -3.730 -15.662 1.00 97.12 82 LEU A N 1
ATOM 656 C CA . LEU A 1 82 ? -9.715 -4.840 -15.443 1.00 97.12 82 LEU A CA 1
ATOM 657 C C . LEU A 1 82 ? -10.420 -6.190 -15.628 1.00 97.12 8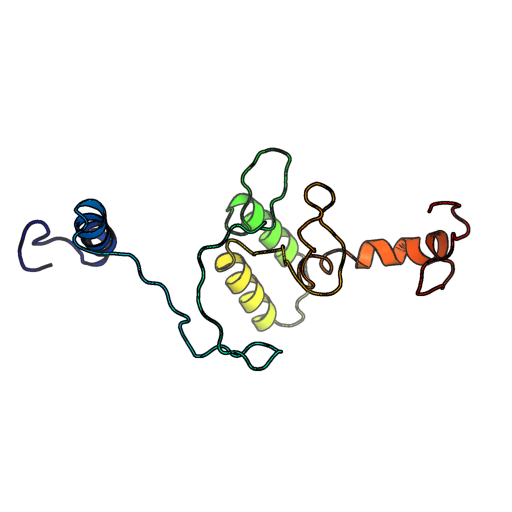2 LEU A C 1
ATOM 659 O O . LEU A 1 82 ? -11.488 -6.422 -15.063 1.00 97.12 82 LEU A O 1
ATOM 663 N N . ASN A 1 83 ? -9.800 -7.127 -16.348 1.00 97.00 83 ASN A N 1
ATOM 664 C CA . ASN A 1 83 ? -10.257 -8.517 -16.385 1.00 97.00 83 ASN A CA 1
ATOM 665 C C . ASN A 1 83 ? -9.707 -9.298 -15.180 1.00 97.00 83 ASN A C 1
ATOM 667 O O . ASN A 1 83 ? -8.510 -9.562 -15.097 1.00 97.00 83 ASN A O 1
ATOM 671 N N . THR A 1 84 ? -10.589 -9.695 -14.261 1.00 96.94 84 THR A N 1
ATOM 672 C CA . THR A 1 84 ? -10.231 -10.427 -13.035 1.00 96.94 84 THR A CA 1
ATOM 673 C C . THR A 1 84 ? -10.313 -11.946 -1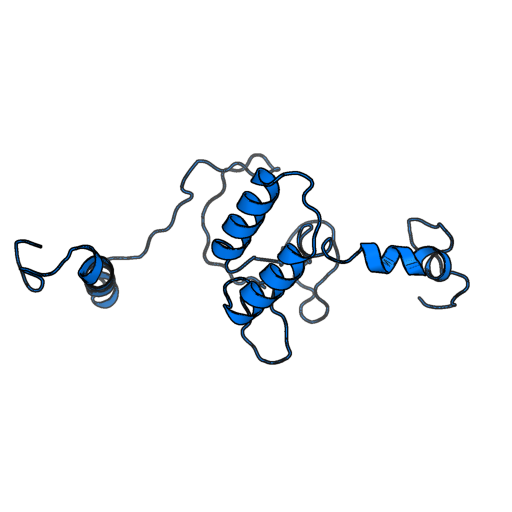3.178 1.00 96.94 84 THR A C 1
ATOM 675 O O . THR A 1 84 ? -10.021 -12.650 -12.214 1.00 96.94 84 THR A O 1
ATOM 678 N N . TYR A 1 85 ? -10.743 -12.465 -14.338 1.00 96.31 85 TYR A N 1
ATOM 679 C CA . TYR A 1 85 ? -10.950 -13.893 -14.647 1.00 96.31 85 TYR A CA 1
ATOM 680 C C . TYR A 1 85 ? -11.940 -14.658 -13.739 1.00 96.31 85 TYR A C 1
ATOM 682 O O . TYR A 1 85 ? -12.309 -15.788 -14.047 1.00 96.31 85 TYR A O 1
ATOM 690 N N . SER A 1 86 ? -12.398 -14.060 -12.637 1.00 96.75 86 SER A N 1
ATOM 691 C CA . SER A 1 86 ? -13.417 -14.580 -11.727 1.00 96.75 86 SER A CA 1
ATOM 692 C C . SER A 1 86 ? -14.110 -13.435 -10.988 1.00 96.75 86 SER A C 1
ATOM 694 O O . SER A 1 86 ? -13.467 -12.466 -10.561 1.00 96.75 86 SER A O 1
ATOM 696 N N . ASP A 1 87 ? -15.419 -13.574 -10.782 1.00 95.94 87 ASP A N 1
ATOM 697 C CA . ASP A 1 87 ? -16.226 -12.616 -10.020 1.00 95.94 87 ASP A CA 1
ATOM 698 C C . ASP A 1 87 ? -15.806 -12.553 -8.550 1.00 95.94 87 ASP A C 1
ATOM 700 O O . ASP A 1 87 ? -15.881 -11.496 -7.924 1.00 95.94 87 ASP A O 1
ATOM 704 N N . GLN A 1 88 ? -15.322 -13.667 -7.991 1.00 97.12 88 GLN A N 1
ATOM 705 C CA . GLN A 1 88 ? -14.857 -13.695 -6.606 1.00 97.12 88 GLN A CA 1
ATOM 706 C C . GLN A 1 88 ? -13.639 -12.784 -6.410 1.00 97.12 88 GLN A C 1
ATOM 708 O O . GLN A 1 88 ? -13.556 -12.069 -5.415 1.00 97.12 88 GLN A O 1
ATOM 713 N N . VAL A 1 89 ? -12.715 -12.776 -7.375 1.00 96.81 89 VAL A N 1
ATOM 714 C CA . VAL A 1 89 ? -11.522 -11.918 -7.337 1.00 96.81 89 VAL A CA 1
ATOM 715 C C . VAL A 1 89 ? -11.921 -10.448 -7.442 1.00 96.81 89 VAL A C 1
ATOM 717 O O . VAL A 1 89 ? -11.416 -9.627 -6.681 1.00 96.81 89 VAL A O 1
ATOM 720 N N . ARG A 1 90 ? -12.884 -10.118 -8.313 1.00 97.12 90 ARG A N 1
ATOM 721 C CA . ARG A 1 90 ? -13.417 -8.752 -8.431 1.00 97.12 90 ARG A CA 1
ATOM 722 C C . ARG A 1 90 ? -14.021 -8.260 -7.117 1.00 97.12 90 ARG A C 1
ATOM 724 O O . ARG A 1 90 ? -13.664 -7.180 -6.663 1.00 97.12 90 ARG A O 1
ATOM 731 N N . ARG A 1 91 ? -14.864 -9.075 -6.474 1.00 96.81 91 ARG A N 1
ATOM 732 C CA . ARG A 1 91 ? -15.470 -8.739 -5.172 1.00 96.81 91 ARG A CA 1
ATOM 733 C C . ARG A 1 91 ? -14.424 -8.521 -4.082 1.00 96.81 91 ARG A C 1
ATOM 735 O O . ARG A 1 91 ? -14.598 -7.634 -3.254 1.00 96.81 91 ARG A O 1
ATOM 742 N N . ASN A 1 92 ? -13.350 -9.313 -4.083 1.00 97.31 92 ASN A N 1
ATOM 743 C CA . ASN A 1 92 ? -12.255 -9.129 -3.136 1.00 97.31 92 ASN A CA 1
ATOM 744 C C . ASN A 1 92 ? -11.548 -7.783 -3.358 1.00 97.31 92 ASN A C 1
ATOM 746 O O . ASN A 1 92 ? -11.321 -7.074 -2.385 1.00 97.31 92 ASN A O 1
ATOM 750 N N . PHE A 1 93 ? -11.263 -7.399 -4.609 1.00 96.75 93 PHE A N 1
ATOM 751 C CA . PHE A 1 93 ? -10.696 -6.079 -4.910 1.00 96.75 93 PHE A CA 1
ATOM 752 C C . PHE A 1 93 ? -11.613 -4.939 -4.461 1.00 96.75 93 PHE A C 1
ATOM 754 O O . PHE A 1 93 ? -11.139 -4.031 -3.786 1.00 96.75 93 PHE A O 1
ATOM 761 N N . ASP A 1 94 ? -12.910 -5.002 -4.776 1.00 95.00 94 ASP A N 1
ATOM 762 C CA . ASP A 1 94 ? -13.879 -3.985 -4.343 1.00 95.00 94 ASP A CA 1
ATOM 763 C C . ASP A 1 94 ? -13.895 -3.834 -2.814 1.00 95.00 94 ASP A C 1
ATOM 765 O O . ASP A 1 94 ? -13.790 -2.721 -2.297 1.00 95.00 94 ASP A O 1
ATOM 769 N N . ALA A 1 95 ? -13.951 -4.954 -2.085 1.00 95.19 95 ALA A N 1
ATOM 770 C CA . ALA A 1 95 ? -13.929 -4.950 -0.626 1.00 95.19 95 ALA A CA 1
ATOM 771 C C . ALA A 1 95 ? -12.620 -4.374 -0.063 1.00 95.19 95 ALA A C 1
ATOM 773 O O . ALA A 1 95 ? -12.647 -3.627 0.915 1.00 95.19 95 ALA A O 1
ATOM 774 N N . THR A 1 96 ? -11.476 -4.693 -0.678 1.00 93.38 96 THR A N 1
ATOM 775 C CA . THR A 1 96 ? -10.177 -4.145 -0.277 1.00 93.38 96 THR A CA 1
ATOM 776 C C . THR A 1 96 ? -10.089 -2.646 -0.546 1.00 93.38 96 THR A C 1
ATOM 778 O O . THR A 1 96 ? -9.635 -1.930 0.336 1.00 93.38 96 THR A O 1
ATOM 781 N N . ILE A 1 97 ? -10.555 -2.151 -1.700 1.00 92.06 97 ILE A N 1
ATOM 782 C CA . ILE A 1 97 ? -10.567 -0.710 -2.011 1.00 92.06 97 ILE A CA 1
ATOM 783 C C . ILE A 1 97 ? -11.416 0.051 -0.988 1.00 92.06 97 ILE A C 1
ATOM 785 O O . ILE A 1 97 ? -11.006 1.104 -0.503 1.00 92.06 97 ILE A O 1
ATOM 789 N N . ASP A 1 98 ? -12.577 -0.488 -0.610 1.00 89.81 98 ASP A N 1
ATOM 790 C CA . ASP A 1 98 ? -13.436 0.148 0.391 1.00 89.81 98 ASP A CA 1
ATOM 791 C C . ASP A 1 98 ? -12.809 0.149 1.789 1.00 89.81 98 ASP A C 1
ATOM 793 O O . ASP A 1 98 ? -12.912 1.153 2.498 1.00 89.81 98 ASP A O 1
ATOM 797 N N . TRP A 1 99 ? -12.119 -0.931 2.160 1.00 88.06 99 TRP A N 1
ATOM 798 C CA . TRP A 1 99 ? -11.445 -1.075 3.451 1.00 88.06 99 TRP A CA 1
ATOM 799 C C 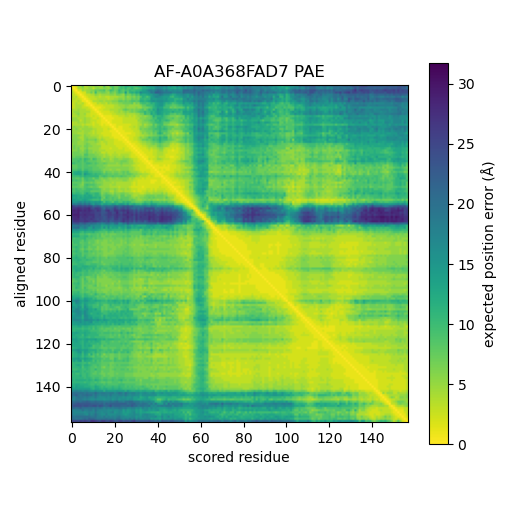. TRP A 1 99 ? -10.128 -0.292 3.561 1.00 88.06 99 TRP A C 1
ATOM 801 O O . TRP A 1 99 ? -9.709 0.028 4.671 1.00 88.06 99 TRP A O 1
ATOM 811 N N . LEU A 1 100 ? -9.463 0.014 2.444 1.00 83.38 100 LEU A N 1
ATOM 812 C CA . LEU A 1 100 ? -8.142 0.639 2.461 1.00 83.38 100 LEU A CA 1
ATOM 813 C C . LEU A 1 100 ? -8.202 2.064 3.040 1.00 83.38 100 LEU A C 1
ATOM 815 O O . LEU A 1 100 ? -9.087 2.856 2.707 1.00 83.38 100 LEU A O 1
ATOM 819 N N . HIS A 1 101 ? -7.250 2.371 3.913 1.00 79.44 101 HIS A N 1
ATOM 820 C CA . HIS A 1 101 ? -7.050 3.664 4.572 1.00 79.44 101 HIS A CA 1
ATOM 821 C C . HIS A 1 101 ? -5.555 4.013 4.516 1.00 79.44 101 HIS A C 1
ATOM 823 O O . HIS A 1 101 ? -4.876 3.611 3.572 1.00 79.44 101 HIS A O 1
ATOM 829 N N . GLU A 1 102 ? -5.013 4.726 5.502 1.00 77.62 102 GLU A N 1
ATOM 830 C CA . GLU A 1 102 ? -3.631 5.188 5.471 1.00 77.62 102 GLU A CA 1
ATOM 831 C C . GLU A 1 102 ? -2.670 3.990 5.394 1.00 77.62 102 GLU A C 1
ATOM 833 O O . GLU A 1 102 ? -2.706 3.089 6.236 1.00 77.62 102 GLU 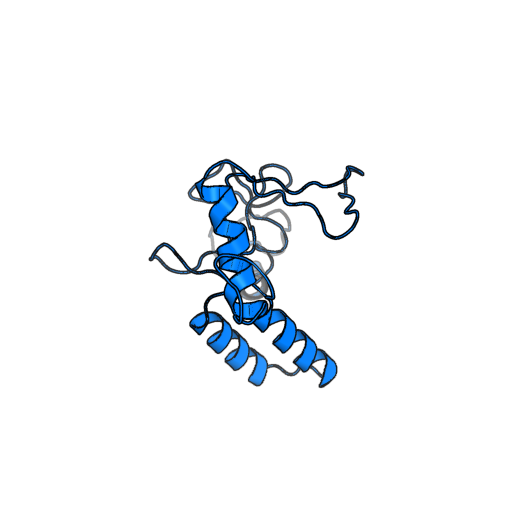A O 1
ATOM 838 N N . HIS A 1 103 ? -1.786 3.981 4.390 1.00 80.25 103 HIS A N 1
ATOM 839 C CA . HIS A 1 103 ? -0.724 2.980 4.260 1.00 80.25 103 HIS A CA 1
ATOM 840 C C . HIS A 1 103 ? 0.631 3.628 4.517 1.00 80.25 103 HIS A C 1
ATOM 842 O O . HIS A 1 103 ? 1.026 4.565 3.819 1.00 80.25 103 HIS A O 1
ATOM 848 N N . VAL A 1 104 ? 1.341 3.117 5.520 1.00 80.69 104 VAL A N 1
ATOM 849 C CA . VAL A 1 104 ? 2.697 3.556 5.863 1.00 80.69 104 VAL A CA 1
ATOM 850 C C . VAL A 1 104 ? 3.657 3.106 4.767 1.00 80.69 104 VAL A C 1
ATOM 852 O O . VAL A 1 104 ? 3.792 1.907 4.523 1.00 80.69 104 VAL A O 1
ATOM 855 N N . CYS A 1 105 ? 4.370 4.052 4.156 1.00 85.00 105 CYS A N 1
ATOM 856 C CA . CYS A 1 105 ? 5.328 3.764 3.089 1.00 85.00 105 CYS A CA 1
ATOM 857 C C . CYS A 1 105 ? 6.794 3.920 3.506 1.00 85.00 105 CYS A C 1
ATOM 859 O O . CYS A 1 105 ? 7.677 3.483 2.772 1.00 85.00 105 CYS A O 1
ATOM 861 N N . SER A 1 106 ? 7.077 4.515 4.668 1.00 87.00 106 SER A N 1
ATOM 862 C CA . SER A 1 106 ? 8.448 4.695 5.158 1.00 87.00 106 SER A CA 1
ATOM 863 C C . SER A 1 106 ? 8.921 3.596 6.103 1.00 87.00 106 SER A C 1
ATOM 865 O O . SER A 1 106 ? 8.177 3.147 6.977 1.00 87.00 106 SER A O 1
ATOM 867 N N . ARG A 1 107 ? 10.213 3.264 6.031 1.00 85.81 107 ARG A N 1
ATOM 868 C CA . ARG A 1 107 ? 10.944 2.464 7.027 1.00 85.81 107 ARG A CA 1
ATOM 869 C C . ARG A 1 107 ? 12.272 3.115 7.387 1.00 85.81 107 ARG A C 1
ATOM 871 O O . ARG A 1 107 ? 12.880 3.783 6.564 1.00 85.81 107 ARG A O 1
ATOM 878 N N . SER A 1 108 ? 12.753 2.873 8.602 1.00 85.44 108 SER A N 1
ATOM 879 C CA . SER A 1 108 ? 14.060 3.352 9.077 1.00 85.44 108 SER A CA 1
ATOM 880 C C . SER A 1 108 ? 15.197 2.336 8.896 1.00 85.44 108 SER A C 1
ATOM 882 O O . SER A 1 108 ? 16.360 2.662 9.118 1.00 85.44 108 SER A O 1
ATOM 884 N N . TYR A 1 109 ? 14.884 1.096 8.510 1.00 85.06 109 TYR A N 1
ATOM 885 C CA . TYR A 1 109 ? 15.851 0.005 8.387 1.00 85.06 109 TYR A CA 1
ATOM 886 C C . TYR A 1 109 ? 15.495 -0.934 7.230 1.00 85.06 109 TYR A C 1
ATOM 888 O O . TYR A 1 109 ? 14.320 -1.236 7.007 1.00 85.06 109 TYR A O 1
ATOM 896 N N . GLY A 1 110 ? 16.520 -1.430 6.533 1.00 88.31 110 GLY A N 1
ATOM 897 C CA . GLY A 1 110 ? 16.400 -2.370 5.419 1.00 88.31 110 GLY A CA 1
ATOM 898 C C . GLY A 1 110 ? 17.173 -1.923 4.180 1.00 88.31 110 GLY A C 1
ATOM 899 O O . GLY A 1 110 ? 17.987 -1.003 4.235 1.00 88.31 110 GLY A O 1
ATOM 900 N N . LEU A 1 111 ? 16.911 -2.601 3.064 1.00 89.44 111 LEU A N 1
ATOM 901 C CA . LEU A 1 111 ? 17.345 -2.194 1.728 1.00 89.44 111 LEU A CA 1
ATOM 902 C C . LEU A 1 111 ? 16.175 -1.527 1.006 1.00 89.44 111 LEU A C 1
ATOM 904 O O . LEU A 1 111 ? 15.022 -1.856 1.278 1.00 89.44 111 LEU A O 1
ATOM 908 N N . GLY A 1 112 ? 16.484 -0.631 0.077 1.00 91.56 112 GLY A N 1
ATOM 909 C CA . GLY A 1 112 ? 15.488 0.067 -0.728 1.00 91.56 112 GLY A CA 1
ATOM 910 C C . GLY A 1 112 ? 15.973 1.443 -1.160 1.00 91.56 112 GLY A C 1
ATOM 911 O O . GLY A 1 112 ? 17.118 1.832 -0.911 1.00 91.56 112 GLY A O 1
ATOM 912 N N . THR A 1 113 ? 15.074 2.187 -1.788 1.00 92.31 113 THR A N 1
ATOM 913 C CA . THR A 1 113 ? 15.316 3.565 -2.221 1.00 92.31 113 THR A CA 1
ATOM 914 C C . THR A 1 113 ? 15.010 4.536 -1.085 1.00 92.31 113 THR A C 1
ATOM 916 O O . THR A 1 113 ? 14.009 4.384 -0.388 1.00 92.31 113 THR A O 1
ATOM 919 N N . LYS A 1 114 ? 15.861 5.543 -0.878 1.00 92.88 114 LYS A N 1
ATOM 920 C CA . LYS A 1 114 ? 15.611 6.604 0.111 1.00 92.88 114 LYS A CA 1
ATOM 921 C C . LYS A 1 114 ? 14.536 7.566 -0.383 1.00 92.88 114 LYS A C 1
ATOM 923 O O . LYS A 1 114 ? 14.488 7.857 -1.578 1.00 92.88 114 LYS A O 1
ATOM 928 N N . LEU A 1 115 ? 13.726 8.104 0.529 1.00 90.00 115 LEU A N 1
ATOM 929 C CA . LEU A 1 115 ? 12.841 9.214 0.179 1.00 90.00 115 LEU A CA 1
ATOM 930 C C . LEU A 1 115 ? 13.685 10.418 -0.275 1.00 90.00 115 LEU A C 1
ATOM 932 O O . LEU A 1 115 ? 14.655 10.771 0.402 1.00 90.00 115 LEU A O 1
ATOM 936 N N . PRO A 1 116 ? 13.336 11.068 -1.399 1.00 89.75 116 PRO A N 1
ATOM 937 C CA . PRO A 1 116 ? 14.186 12.106 -1.975 1.00 89.75 116 PRO A CA 1
ATOM 938 C C . PRO A 1 116 ? 14.209 13.402 -1.148 1.00 89.75 116 PRO A C 1
ATOM 940 O O . PRO A 1 116 ? 15.207 14.115 -1.186 1.00 89.75 116 PRO A O 1
ATOM 943 N N . TRP A 1 117 ? 13.152 13.697 -0.380 1.00 88.31 117 TRP A N 1
ATOM 944 C CA . TRP A 1 117 ? 13.077 14.866 0.513 1.00 88.31 117 TRP A CA 1
ATOM 945 C C . TRP A 1 117 ? 13.424 14.563 1.975 1.00 88.31 117 TRP A C 1
ATOM 947 O O . TRP A 1 117 ? 13.690 15.493 2.732 1.00 88.31 117 TRP A O 1
ATOM 957 N N . ASP A 1 118 ? 13.440 13.291 2.380 1.00 89.94 118 ASP A N 1
ATOM 958 C CA . ASP A 1 118 ? 13.780 12.892 3.748 1.00 89.94 118 ASP A CA 1
ATOM 959 C C . ASP A 1 118 ? 14.611 11.593 3.776 1.00 89.94 118 ASP A C 1
ATOM 961 O O . ASP A 1 118 ? 14.086 10.501 4.023 1.00 89.94 118 ASP A O 1
ATOM 965 N N . PRO A 1 119 ? 15.932 11.684 3.519 1.00 90.88 119 PRO A N 1
ATOM 966 C CA . PRO A 1 119 ? 16.793 10.517 3.324 1.00 90.88 119 PRO A CA 1
ATOM 967 C C . PRO A 1 119 ? 17.011 9.641 4.567 1.00 90.88 119 PRO A C 1
ATOM 969 O O . PRO A 1 119 ? 17.729 8.639 4.471 1.00 90.88 119 PRO A O 1
ATOM 972 N N . GLN A 1 120 ? 16.453 10.017 5.726 1.00 90.56 120 GLN A N 1
ATOM 973 C CA . GLN A 1 120 ? 16.449 9.172 6.923 1.00 90.56 120 GLN A CA 1
ATOM 974 C C . GLN A 1 120 ? 15.530 7.951 6.758 1.00 90.56 120 GLN A C 1
ATOM 976 O O . GLN A 1 120 ? 15.745 6.928 7.407 1.00 90.56 120 GLN A O 1
ATOM 981 N N . TYR A 1 121 ? 14.534 8.046 5.871 1.00 89.81 121 TYR A N 1
ATOM 982 C CA . TYR A 1 121 ? 13.585 6.980 5.588 1.00 89.81 121 TYR A CA 1
ATOM 983 C C . TYR A 1 121 ? 13.853 6.324 4.232 1.00 89.81 121 TYR A C 1
ATOM 985 O O . TYR A 1 121 ? 14.202 6.972 3.242 1.00 89.81 121 TYR A O 1
ATOM 993 N N . LEU A 1 122 ? 13.635 5.014 4.187 1.00 90.75 122 LEU A N 1
ATOM 994 C CA . LEU A 1 122 ? 13.554 4.214 2.976 1.00 90.75 122 LEU A CA 1
ATOM 995 C C . LEU A 1 122 ? 12.089 3.992 2.598 1.00 90.75 122 LEU A C 1
ATOM 997 O O . LEU A 1 122 ? 11.234 3.852 3.474 1.00 90.75 122 LEU A O 1
ATOM 1001 N N . ILE A 1 123 ? 11.821 3.911 1.299 1.00 90.19 123 ILE A N 1
ATOM 1002 C CA . ILE A 1 123 ? 10.534 3.479 0.759 1.00 90.19 123 ILE A CA 1
ATOM 1003 C C . ILE A 1 123 ? 10.407 1.974 0.983 1.00 90.19 123 ILE A C 1
ATOM 1005 O O . ILE A 1 123 ? 11.345 1.209 0.759 1.00 90.19 123 ILE A O 1
ATOM 1009 N N . GLU A 1 124 ? 9.249 1.548 1.466 1.00 89.12 124 GLU A N 1
ATOM 1010 C CA . GLU A 1 124 ? 8.972 0.148 1.726 1.00 89.12 124 GLU A CA 1
ATOM 1011 C C . GLU A 1 124 ? 8.578 -0.634 0.468 1.00 89.12 124 GLU A C 1
ATOM 1013 O O . GLU A 1 124 ? 8.027 -0.088 -0.485 1.00 89.12 124 GLU A O 1
ATOM 1018 N N . SER A 1 125 ? 8.813 -1.944 0.513 1.00 89.19 125 SER A N 1
ATOM 1019 C CA . SER A 1 125 ? 8.733 -2.845 -0.639 1.00 89.19 125 SER A CA 1
ATOM 1020 C C . SER A 1 125 ? 7.374 -2.941 -1.342 1.00 89.19 125 SER A C 1
ATOM 1022 O O . SER A 1 125 ? 7.327 -3.305 -2.510 1.00 89.19 125 SER A O 1
ATOM 1024 N N . LEU A 1 126 ? 6.245 -2.722 -0.657 1.00 89.62 126 LEU A N 1
ATOM 1025 C CA . LEU A 1 126 ? 4.921 -2.742 -1.303 1.00 89.62 126 LEU A CA 1
ATOM 1026 C C . LEU A 1 126 ? 4.577 -1.394 -1.953 1.00 89.62 126 LEU A C 1
ATOM 1028 O O . LEU A 1 126 ? 3.644 -1.322 -2.748 1.00 89.62 126 LEU A O 1
ATOM 1032 N N . SER A 1 127 ? 5.338 -0.341 -1.646 1.00 89.62 127 SER A N 1
ATOM 1033 C CA . SER A 1 127 ? 5.109 1.014 -2.139 1.00 89.62 127 SER A CA 1
ATOM 1034 C C . SER A 1 127 ? 5.963 1.316 -3.371 1.00 89.62 127 SER A C 1
ATOM 1036 O O . SER A 1 127 ? 5.466 1.925 -4.318 1.00 89.62 127 SER A O 1
ATOM 1038 N N . ASP A 1 128 ? 7.215 0.844 -3.416 1.00 91.25 128 ASP A N 1
ATOM 1039 C CA . ASP A 1 128 ? 8.107 1.019 -4.576 1.00 91.25 128 ASP A CA 1
ATOM 1040 C C . ASP A 1 128 ? 7.836 0.033 -5.733 1.00 91.25 128 ASP A C 1
ATOM 1042 O O . ASP A 1 128 ? 8.356 0.203 -6.836 1.00 91.25 128 ASP A O 1
ATOM 1046 N N . SER A 1 129 ? 6.966 -0.960 -5.525 1.00 93.19 129 SER A N 1
ATOM 1047 C CA . SER A 1 129 ? 6.649 -2.023 -6.491 1.00 93.19 129 SER A CA 1
ATOM 1048 C C . SER A 1 129 ? 5.288 -1.872 -7.188 1.00 93.19 129 SER A C 1
ATOM 1050 O O . SER A 1 129 ? 4.746 -2.834 -7.730 1.00 93.19 129 SER A O 1
ATOM 1052 N N . THR A 1 130 ? 4.728 -0.662 -7.233 1.00 92.62 130 THR A N 1
ATOM 1053 C CA . THR A 1 130 ? 3.380 -0.408 -7.782 1.00 92.62 130 THR A CA 1
ATOM 1054 C C . THR A 1 130 ? 3.354 -0.113 -9.285 1.00 92.62 130 THR A C 1
ATOM 1056 O O . THR A 1 130 ? 2.411 -0.505 -9.970 1.00 92.62 130 THR A O 1
ATOM 1059 N N . ILE A 1 131 ? 4.386 0.552 -9.819 1.00 95.56 131 ILE A N 1
ATOM 1060 C CA . ILE A 1 131 ? 4.436 1.020 -11.222 1.00 95.56 131 ILE A CA 1
ATOM 1061 C C . ILE A 1 131 ? 5.725 0.630 -11.964 1.00 95.56 131 ILE A C 1
ATOM 1063 O O . ILE A 1 131 ? 5.996 1.123 -13.060 1.00 95.56 131 ILE A O 1
ATOM 1067 N N . TYR A 1 132 ? 6.517 -0.289 -11.405 1.00 95.25 132 TYR A N 1
ATOM 1068 C CA . TYR A 1 132 ? 7.778 -0.755 -12.002 1.00 95.25 132 TYR A CA 1
ATOM 1069 C C . TYR A 1 132 ? 7.599 -1.384 -13.397 1.00 95.25 132 TYR A C 1
ATOM 1071 O O . TYR A 1 132 ? 8.539 -1.420 -14.189 1.00 95.25 132 TYR A O 1
ATOM 1079 N N . ASN A 1 133 ? 6.386 -1.815 -13.760 1.00 96.56 133 ASN A N 1
ATOM 1080 C CA . ASN A 1 133 ? 6.079 -2.281 -15.112 1.00 96.56 133 ASN A CA 1
ATOM 1081 C C . ASN A 1 133 ? 6.363 -1.216 -16.185 1.00 96.56 133 ASN A C 1
ATOM 1083 O O . ASN A 1 133 ? 6.787 -1.566 -17.285 1.00 96.56 133 ASN A O 1
ATOM 1087 N N . ALA A 1 134 ? 6.184 0.073 -15.869 1.00 96.12 134 ALA A N 1
ATOM 1088 C CA . ALA A 1 134 ? 6.531 1.163 -16.780 1.00 96.12 134 ALA A CA 1
ATOM 1089 C C . ALA A 1 134 ? 8.047 1.233 -17.015 1.00 96.12 134 ALA A C 1
ATOM 1091 O O . ALA A 1 134 ? 8.491 1.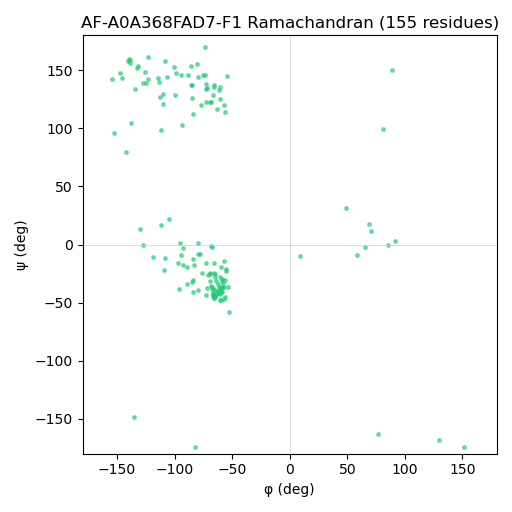422 -18.148 1.00 96.12 134 ALA A O 1
ATOM 1092 N N . TYR A 1 135 ? 8.847 0.990 -15.973 1.00 93.88 135 TYR A N 1
ATOM 1093 C CA . TYR A 1 135 ? 10.306 0.973 -16.066 1.00 93.88 135 TYR A CA 1
ATOM 1094 C C . TYR A 1 135 ? 10.817 -0.108 -17.030 1.00 93.88 135 TYR A C 1
ATOM 1096 O O . TYR A 1 135 ? 11.741 0.145 -17.805 1.00 93.88 135 TYR A O 1
ATOM 1104 N N . TYR A 1 136 ? 10.171 -1.281 -17.083 1.00 94.44 136 TYR A N 1
ATOM 1105 C CA . TYR A 1 136 ? 10.557 -2.336 -18.030 1.00 94.44 136 TYR A CA 1
ATOM 1106 C C . TYR A 1 136 ? 10.546 -1.885 -19.492 1.00 94.44 136 TYR A C 1
ATOM 1108 O O . TYR A 1 136 ? 11.359 -2.366 -20.282 1.00 94.44 136 TYR A O 1
ATOM 1116 N N . THR A 1 137 ? 9.675 -0.940 -19.857 1.00 95.56 137 THR A N 1
ATOM 1117 C CA . THR A 1 137 ? 9.576 -0.445 -21.238 1.00 95.56 137 THR A CA 1
ATOM 1118 C C . THR A 1 137 ? 10.835 0.295 -21.697 1.00 95.56 137 THR A C 1
ATOM 1120 O O . THR A 1 137 ? 11.135 0.300 -22.888 1.00 95.56 137 THR A O 1
ATOM 1123 N N . VAL A 1 138 ? 11.614 0.852 -20.764 1.00 93.38 138 VAL A N 1
ATOM 1124 C CA . VAL A 1 13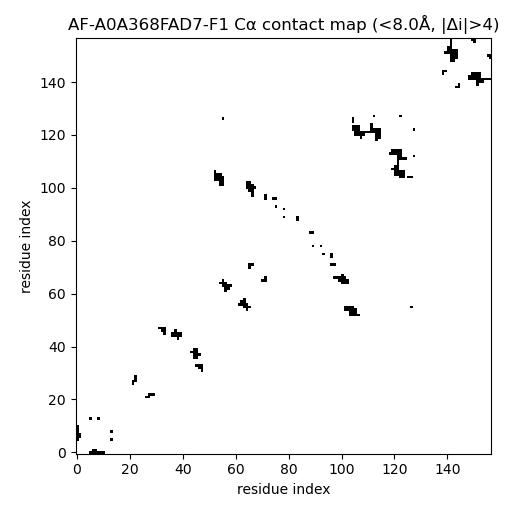8 ? 12.811 1.664 -21.044 1.00 93.38 138 VAL A CA 1
ATOM 1125 C C . VAL A 1 138 ? 14.105 1.072 -20.482 1.00 93.38 138 VAL A C 1
ATOM 1127 O O . VAL A 1 138 ? 15.186 1.510 -20.865 1.00 93.38 138 VAL A O 1
ATOM 1130 N N . ALA A 1 139 ? 14.035 0.039 -19.638 1.00 92.81 139 ALA A N 1
ATOM 1131 C CA . ALA A 1 139 ? 15.205 -0.566 -18.993 1.00 92.81 139 ALA A CA 1
ATOM 1132 C C . ALA A 1 139 ? 16.301 -0.997 -19.991 1.00 92.81 139 ALA A C 1
ATOM 1134 O O . ALA A 1 139 ? 17.489 -0.826 -19.736 1.00 92.81 139 ALA A O 1
ATOM 1135 N N . HIS A 1 140 ? 15.932 -1.497 -21.172 1.00 90.94 140 HIS A N 1
ATOM 1136 C CA . HIS A 1 140 ? 16.902 -1.888 -22.203 1.00 90.94 140 HIS A CA 1
ATOM 1137 C C . HIS A 1 140 ? 17.710 -0.703 -22.771 1.00 90.94 140 HIS A C 1
ATOM 1139 O O . HIS A 1 140 ? 18.854 -0.890 -23.182 1.00 90.94 140 HIS A O 1
ATOM 1145 N N . LEU A 1 141 ? 17.146 0.509 -22.754 1.00 93.19 141 LEU A N 1
ATOM 1146 C CA . LEU A 1 141 ? 17.822 1.744 -23.166 1.00 93.19 141 LEU A CA 1
ATOM 1147 C C . LEU A 1 141 ? 18.641 2.357 -22.027 1.00 93.19 141 LEU A C 1
ATOM 1149 O O . LEU A 1 141 ? 19.670 2.978 -22.284 1.00 93.19 141 LEU A O 1
ATOM 1153 N N . LEU A 1 142 ? 18.182 2.188 -20.785 1.00 92.19 142 LEU A N 1
ATOM 1154 C CA . LEU A 1 142 ? 18.805 2.779 -19.600 1.00 92.19 142 LEU A CA 1
ATOM 1155 C C . LEU A 1 142 ? 19.965 1.950 -19.051 1.00 92.19 142 LEU A C 1
ATOM 1157 O O . LEU A 1 142 ? 20.968 2.534 -18.670 1.00 92.19 142 LEU A O 1
ATOM 1161 N N . GLN A 1 143 ? 19.841 0.619 -19.019 1.00 90.88 143 GLN A N 1
ATOM 1162 C CA . GLN A 1 143 ? 20.816 -0.263 -18.360 1.00 90.88 143 GLN A CA 1
ATOM 1163 C C . GLN A 1 143 ? 21.360 -1.408 -19.228 1.00 90.88 143 GLN A C 1
ATOM 1165 O O . GLN A 1 143 ? 22.179 -2.193 -18.760 1.00 90.88 143 GLN A O 1
ATOM 1170 N N . GLN A 1 144 ? 20.917 -1.531 -20.488 1.00 86.75 144 GLN A N 1
ATOM 1171 C CA . GLN A 1 144 ? 21.422 -2.495 -21.486 1.00 86.75 144 GLN A CA 1
ATOM 1172 C C . GLN A 1 144 ? 21.536 -3.957 -20.992 1.00 86.75 144 GLN A C 1
ATOM 1174 O O . GLN A 1 144 ? 22.403 -4.713 -21.423 1.00 86.75 144 GLN A O 1
ATOM 1179 N N . GLY A 1 145 ? 20.651 -4.367 -20.079 1.00 84.25 145 GLY A N 1
ATOM 1180 C CA . GLY A 1 145 ? 20.646 -5.714 -19.498 1.00 84.25 145 GLY A CA 1
ATOM 1181 C C . GLY A 1 145 ? 21.566 -5.909 -18.287 1.00 84.25 145 GLY A C 1
ATOM 1182 O O . GLY A 1 145 ? 21.566 -6.999 -17.719 1.00 84.25 145 GLY A O 1
ATOM 1183 N N . SER A 1 146 ? 22.300 -4.881 -17.849 1.00 88.81 146 SER A N 1
ATOM 1184 C CA . SER A 1 146 ? 22.954 -4.898 -16.540 1.00 88.81 146 SER A CA 1
ATOM 1185 C C . SER A 1 146 ? 21.916 -4.900 -15.420 1.00 88.81 146 SER A C 1
ATOM 1187 O O . SER A 1 146 ? 20.932 -4.160 -15.482 1.00 88.81 146 SER A O 1
ATOM 1189 N N . LEU A 1 147 ? 22.156 -5.717 -14.395 1.00 86.62 147 LEU A N 1
ATOM 1190 C CA . LEU A 1 147 ? 21.323 -5.779 -13.193 1.00 86.62 147 LEU A CA 1
ATOM 1191 C C . LEU A 1 147 ? 21.698 -4.701 -12.170 1.00 86.62 147 LEU A C 1
ATOM 1193 O O . LEU A 1 147 ? 20.821 -4.213 -11.467 1.00 86.62 147 LEU A O 1
ATOM 1197 N N . ASP A 1 148 ? 22.970 -4.299 -12.137 1.00 84.00 148 ASP A N 1
ATOM 1198 C CA . ASP A 1 148 ? 23.499 -3.336 -11.161 1.00 84.00 148 ASP A CA 1
ATOM 1199 C C . ASP A 1 148 ? 23.520 -1.891 -11.699 1.00 84.00 148 ASP A C 1
ATOM 1201 O O . ASP A 1 148 ? 23.960 -0.977 -11.007 1.00 84.00 148 ASP A O 1
ATOM 1205 N N . GLY A 1 149 ? 23.045 -1.683 -12.935 1.00 72.69 149 GLY A N 1
ATOM 1206 C CA . GLY A 1 149 ? 22.959 -0.374 -13.586 1.00 72.69 149 GLY A CA 1
ATOM 1207 C C . GLY A 1 149 ? 24.287 0.093 -14.191 1.00 72.69 149 GLY A C 1
ATOM 1208 O O . GLY A 1 149 ? 25.153 0.631 -13.510 1.00 72.69 149 GLY A O 1
ATOM 1209 N N . VAL A 1 150 ? 24.443 -0.075 -15.508 1.00 81.38 150 VAL A N 1
ATOM 1210 C CA . VAL A 1 150 ? 25.492 0.603 -16.297 1.00 81.38 150 VAL A CA 1
ATOM 1211 C C . VAL A 1 150 ? 24.790 1.545 -17.261 1.00 81.38 150 VAL A C 1
ATOM 1213 O O . VAL A 1 150 ? 23.741 1.174 -17.773 1.00 81.38 150 VAL A O 1
ATOM 1216 N N . VAL A 1 151 ? 25.346 2.729 -17.528 1.00 85.56 151 VAL A N 1
ATOM 1217 C CA . VAL A 1 151 ? 24.738 3.688 -18.464 1.00 85.56 151 VAL A CA 1
ATOM 1218 C C . VAL A 1 151 ? 24.527 3.022 -19.823 1.00 85.56 151 VAL A C 1
ATOM 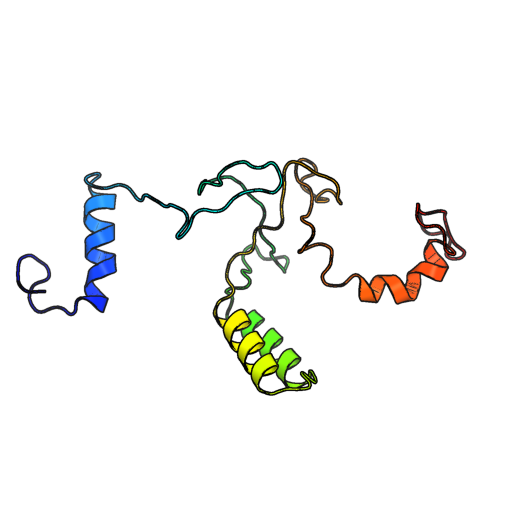1220 O O . VAL A 1 151 ? 25.478 2.634 -20.501 1.00 85.56 151 VAL A O 1
ATOM 1223 N N . GLY A 1 152 ? 23.261 2.868 -20.191 1.00 86.06 152 GLY A N 1
ATOM 1224 C CA . GLY A 1 152 ? 22.842 2.249 -21.434 1.00 86.06 152 GLY A CA 1
ATOM 1225 C C . GLY A 1 152 ? 22.881 3.211 -22.626 1.00 86.06 152 GLY A C 1
ATOM 1226 O O . GLY A 1 152 ? 23.312 4.361 -22.509 1.00 86.06 152 GLY A O 1
ATOM 1227 N N . PRO A 1 153 ? 22.390 2.762 -23.795 1.00 90.06 153 PRO A N 1
ATOM 1228 C CA . PRO A 1 153 ? 22.406 3.526 -25.043 1.00 90.06 153 PRO A CA 1
ATOM 1229 C C . PRO A 1 153 ? 21.746 4.911 -24.979 1.00 90.06 153 PRO A C 1
ATOM 1231 O O . PRO A 1 153 ? 22.057 5.763 -25.807 1.00 90.06 153 PRO A O 1
ATOM 1234 N N . ALA A 1 154 ? 20.842 5.146 -24.022 1.00 88.50 154 ALA A N 1
ATOM 1235 C CA . ALA A 1 154 ? 20.214 6.450 -23.817 1.00 88.50 154 ALA A CA 1
ATOM 1236 C C . ALA A 1 154 ? 21.157 7.505 -23.207 1.00 88.50 154 ALA A C 1
ATOM 1238 O O . ALA A 1 154 ? 20.835 8.689 -23.249 1.00 88.50 154 ALA A O 1
ATOM 1239 N N . GLY A 1 155 ? 22.298 7.102 -22.633 1.00 86.00 155 GLY A N 1
ATOM 1240 C CA . GLY A 1 155 ? 23.258 8.027 -22.023 1.00 86.00 155 GLY A CA 1
ATOM 1241 C C . GLY A 1 155 ? 22.765 8.703 -20.737 1.00 86.00 155 GLY A C 1
ATOM 1242 O O . GLY A 1 155 ? 23.318 9.726 -20.345 1.00 86.00 155 GLY A O 1
ATOM 1243 N N . ILE A 1 156 ? 21.723 8.160 -20.100 1.00 81.94 156 ILE A N 1
ATOM 1244 C CA . ILE A 1 156 ? 21.126 8.684 -18.863 1.00 81.94 156 ILE A CA 1
ATOM 1245 C C . ILE A 1 156 ? 21.668 7.873 -17.680 1.00 81.94 156 ILE A C 1
ATOM 1247 O O . ILE A 1 156 ? 21.617 6.642 -17.715 1.00 81.94 156 ILE A O 1
ATOM 1251 N N . SER A 1 157 ? 22.184 8.572 -16.663 1.00 68.62 157 SER A N 1
ATOM 1252 C CA . SER A 1 157 ? 22.682 8.019 -15.393 1.00 68.62 157 SER A CA 1
ATOM 1253 C C . SER A 1 157 ? 21.803 8.427 -14.224 1.00 68.62 157 SER A C 1
ATOM 1255 O O . SER A 1 157 ? 21.510 9.645 -14.158 1.00 68.62 157 SER A O 1
#